Protein AF-A0A318U942-F1 (afdb_monomer_lite)

Radius of gyration: 18.8 Å; chains: 1; bounding box: 46×21×56 Å

Organism: NCBI:txid45363

Secondary structure (DSSP, 8-state):
-HHHHHHHHHHHHHHHHHHHHHHHHHHHHHHHHHHHHHHHHTTS-GGG-HHHHHHHHHHHHHHHHHHHHHHHHHHHHHHTT-HHHHHHHHHHHHTHHHHHHHHHHHHHHHHHHHTT-

pLDDT: mean 70.17, std 7.48, range [45.5, 81.94]

Sequence (117 aa):
MDNNIQIKNKKIHKISFLQFAAGCIFLITLTGFISVMLATFFKDKAITNPFYLSVIAFFGLSCLFLVINSIFGIKIALKNNNKKLLILFVLSAILILPFVSIYTTFASATLMLEYKQ

Structure (mmCIF, N/CA/C/O backbone):
data_AF-A0A318U942-F1
#
_entry.id   AF-A0A318U942-F1
#
loop_
_atom_site.group_PDB
_atom_site.id
_atom_site.type_symbol
_atom_site.label_atom_id
_atom_site.label_alt_id
_atom_site.label_comp_id
_atom_site.label_asym_id
_atom_site.label_entity_id
_atom_site.label_seq_id
_atom_site.pdbx_PDB_ins_code
_atom_site.Cartn_x
_atom_site.Cartn_y
_atom_site.Cartn_z
_atom_site.occupancy
_atom_site.B_iso_or_equiv
_atom_site.auth_seq_id
_atom_site.auth_comp_id
_atom_site.auth_asym_id
_atom_site.auth_atom_id
_atom_site.pdbx_PDB_model_num
ATOM 1 N N . MET A 1 1 ? -27.080 11.623 29.181 1.00 48.50 1 MET A N 1
ATOM 2 C CA . MET A 1 1 ? -25.687 11.144 29.001 1.00 48.50 1 MET A CA 1
ATOM 3 C C . MET A 1 1 ? -25.453 10.446 27.653 1.00 48.50 1 MET A C 1
ATOM 5 O O . MET A 1 1 ? -24.341 10.532 27.150 1.00 48.50 1 MET A O 1
ATOM 9 N N . ASP A 1 2 ? -26.478 9.866 27.013 1.00 54.78 2 ASP A N 1
ATOM 10 C CA . ASP A 1 2 ? -26.359 9.141 25.730 1.00 54.78 2 ASP A CA 1
ATOM 11 C C . ASP A 1 2 ? -26.039 9.976 24.477 1.00 54.78 2 ASP A C 1
ATOM 13 O O . ASP A 1 2 ? -25.253 9.546 23.631 1.00 54.78 2 ASP A O 1
ATOM 17 N N . ASN A 1 3 ? -26.586 11.191 24.346 1.00 55.50 3 ASN A N 1
ATOM 18 C CA . 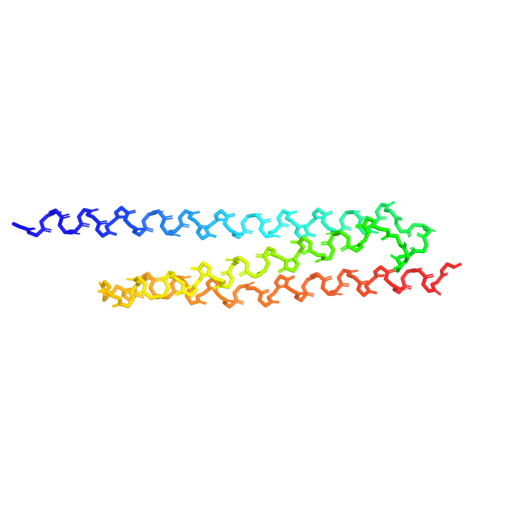ASN A 1 3 ? -26.414 11.981 23.115 1.00 55.50 3 ASN A CA 1
ATOM 19 C C . ASN A 1 3 ? -24.946 12.333 22.818 1.00 55.50 3 ASN A C 1
ATOM 21 O O . ASN A 1 3 ? -24.522 12.301 21.663 1.00 55.50 3 ASN A O 1
ATOM 25 N N . ASN A 1 4 ? -24.133 12.593 23.846 1.00 57.97 4 ASN A N 1
ATOM 26 C CA . ASN A 1 4 ? -22.714 12.913 23.659 1.00 57.97 4 ASN A CA 1
ATOM 27 C C . ASN A 1 4 ? -21.888 11.707 23.187 1.00 57.97 4 ASN A C 1
ATOM 29 O O . ASN A 1 4 ? -20.957 11.871 22.397 1.00 57.97 4 ASN A O 1
ATOM 33 N N . ILE A 1 5 ? -22.242 10.493 23.617 1.00 59.16 5 ILE A N 1
ATOM 34 C CA . ILE A 1 5 ? -21.560 9.256 23.214 1.00 59.16 5 ILE A CA 1
ATOM 35 C C . ILE A 1 5 ? -21.907 8.922 21.758 1.00 59.16 5 ILE A C 1
ATOM 37 O O . ILE A 1 5 ? -21.016 8.608 20.963 1.00 59.16 5 ILE A O 1
ATOM 41 N N . GLN A 1 6 ? -23.173 9.085 21.364 1.00 59.62 6 GLN A N 1
ATOM 42 C CA . GLN A 1 6 ? -23.598 8.869 19.980 1.00 59.62 6 GLN A CA 1
ATOM 43 C C . GLN A 1 6 ? -22.976 9.875 19.000 1.00 59.62 6 GLN A C 1
ATOM 45 O O . GLN A 1 6 ? -22.495 9.477 17.936 1.00 59.62 6 GLN A O 1
ATOM 50 N N . ILE A 1 7 ? -22.906 11.162 19.359 1.00 62.12 7 ILE A N 1
ATOM 51 C CA . ILE A 1 7 ? -22.271 12.195 18.520 1.00 62.12 7 ILE A CA 1
ATOM 52 C C . ILE A 1 7 ? -20.769 11.918 18.358 1.00 62.12 7 ILE A C 1
ATOM 54 O O . ILE A 1 7 ? -20.231 12.039 17.252 1.00 62.12 7 ILE A O 1
ATOM 58 N N . LYS A 1 8 ? -20.088 11.498 19.433 1.00 60.22 8 LYS A N 1
ATOM 59 C CA . LYS A 1 8 ? -18.659 11.151 19.406 1.00 60.22 8 LYS A CA 1
ATOM 60 C C . LYS A 1 8 ? -18.396 9.938 18.507 1.00 60.22 8 LYS A C 1
ATOM 62 O O . LYS A 1 8 ? -17.514 10.004 17.653 1.00 60.22 8 LYS A O 1
ATOM 67 N N . ASN A 1 9 ? -19.224 8.895 18.597 1.00 61.91 9 ASN A N 1
ATOM 68 C CA . ASN A 1 9 ? -19.150 7.729 17.709 1.00 61.91 9 ASN A CA 1
ATOM 69 C C . ASN A 1 9 ? -19.417 8.078 16.236 1.00 61.91 9 ASN A C 1
ATOM 71 O O . ASN A 1 9 ? -18.735 7.561 15.349 1.00 61.91 9 ASN A O 1
ATOM 75 N N . LYS A 1 10 ? -20.353 8.993 15.956 1.00 63.53 10 LYS A N 1
ATOM 76 C CA . LYS A 1 10 ? -20.662 9.440 14.588 1.00 63.53 10 LYS A CA 1
ATOM 77 C C . LYS A 1 10 ? -19.511 10.245 13.970 1.00 63.53 10 LYS A C 1
ATOM 79 O O . LYS A 1 10 ? -19.196 10.053 12.796 1.00 63.53 10 LYS A O 1
ATOM 84 N N . LYS A 1 11 ? -18.837 11.097 14.756 1.00 66.44 11 LYS A N 1
ATOM 85 C CA . LYS A 1 11 ? -17.629 11.826 14.323 1.00 66.44 11 LYS A CA 1
ATOM 86 C C . LYS A 1 11 ? -16.454 10.884 14.051 1.00 66.44 11 LYS A C 1
ATOM 88 O O . LYS A 1 11 ? -15.840 11.003 12.996 1.00 66.44 11 LYS A O 1
ATOM 93 N N . ILE A 1 12 ? -16.192 9.924 14.943 1.00 66.94 12 ILE A N 1
ATOM 94 C CA . ILE A 1 12 ? -15.127 8.920 14.764 1.00 66.94 12 ILE A CA 1
ATOM 95 C C . ILE A 1 12 ? -15.366 8.117 13.482 1.00 66.94 12 ILE A C 1
ATOM 97 O O . ILE A 1 12 ? -14.466 7.998 12.659 1.00 66.94 12 ILE A O 1
ATOM 101 N N . HIS A 1 13 ? -16.599 7.663 13.247 1.00 66.06 13 HIS A N 1
ATOM 102 C CA . HIS A 1 13 ? -16.940 6.935 12.026 1.00 66.06 13 HIS A CA 1
ATOM 103 C C . HIS A 1 13 ? -16.733 7.769 10.754 1.00 66.06 13 HIS A C 1
ATOM 105 O O . HIS A 1 13 ? -16.238 7.247 9.755 1.00 66.06 13 HIS A O 1
ATOM 111 N N . LYS A 1 14 ? -17.090 9.059 10.771 1.00 71.06 14 LYS A N 1
ATOM 112 C CA . LYS A 1 14 ? -16.901 9.944 9.613 1.00 71.06 14 LYS A CA 1
ATOM 113 C C . LYS A 1 14 ? -15.416 10.178 9.316 1.00 71.06 14 LYS A C 1
ATOM 115 O O . LYS A 1 14 ? -15.026 10.145 8.155 1.00 71.06 14 LYS A O 1
ATOM 120 N N . ILE A 1 15 ? -14.598 10.359 10.354 1.00 71.81 15 ILE A N 1
ATOM 121 C CA . ILE A 1 15 ? -13.144 10.540 10.226 1.00 71.81 15 ILE A CA 1
ATOM 122 C C . ILE A 1 15 ? -12.484 9.256 9.709 1.00 71.81 15 ILE A C 1
ATOM 124 O O . ILE A 1 15 ? -11.702 9.323 8.768 1.00 71.81 15 ILE A O 1
ATOM 128 N N . SER A 1 16 ? -12.842 8.088 10.250 1.00 66.19 16 SER A N 1
ATOM 129 C CA . SER A 1 16 ? -12.302 6.801 9.790 1.00 66.19 16 SER A CA 1
ATOM 130 C C . SER A 1 16 ? -12.706 6.474 8.351 1.00 66.19 16 SER A C 1
ATOM 132 O O . SER A 1 16 ? -11.881 5.994 7.582 1.00 66.19 16 SER A O 1
ATOM 134 N N . PHE A 1 17 ? -13.946 6.781 7.953 1.00 71.38 17 PHE A N 1
ATOM 135 C CA . PHE A 1 17 ? -14.382 6.621 6.563 1.00 71.38 17 PHE A CA 1
ATOM 136 C C . PHE A 1 17 ? -13.611 7.554 5.620 1.00 71.38 17 PHE A C 1
ATOM 138 O O . PHE A 1 17 ? -13.179 7.128 4.553 1.00 71.38 17 PHE A O 1
ATOM 145 N N . LEU A 1 18 ? -13.397 8.811 6.021 1.00 73.06 18 LEU A N 1
ATOM 146 C CA . LEU A 1 18 ? -12.627 9.767 5.227 1.00 73.06 18 LEU A CA 1
ATOM 147 C C . LEU A 1 18 ? -11.159 9.338 5.093 1.00 73.06 18 LEU A C 1
ATOM 149 O O . LEU A 1 18 ? -10.615 9.401 3.997 1.00 73.06 18 LEU A O 1
ATOM 153 N N . GLN A 1 19 ? -10.537 8.856 6.175 1.00 69.38 19 GLN A N 1
ATOM 154 C CA . GLN A 1 19 ? -9.180 8.298 6.143 1.00 69.38 19 GLN A CA 1
ATOM 155 C C . GLN A 1 19 ? -9.083 7.088 5.212 1.00 69.38 19 GLN A C 1
ATOM 157 O O . GLN A 1 19 ? -8.128 6.976 4.451 1.00 69.38 19 GLN A O 1
ATOM 162 N N . PHE A 1 20 ? -10.082 6.210 5.239 1.00 70.81 20 PHE A N 1
ATOM 163 C CA . PHE A 1 20 ? -10.144 5.050 4.361 1.00 70.81 20 PHE A CA 1
ATOM 164 C C . PHE A 1 20 ? -10.298 5.440 2.883 1.00 70.81 20 PHE A C 1
ATOM 166 O O . PHE A 1 20 ? -9.542 4.964 2.038 1.00 70.81 20 PHE A O 1
ATOM 173 N N . ALA A 1 21 ? -11.220 6.355 2.572 1.00 72.94 21 ALA A N 1
ATOM 174 C CA . ALA A 1 21 ? -11.423 6.852 1.213 1.00 72.94 21 ALA A CA 1
ATOM 175 C C . ALA A 1 21 ? -10.180 7.588 0.684 1.00 72.94 21 ALA A C 1
ATOM 177 O O . ALA A 1 21 ? -9.743 7.331 -0.436 1.00 72.94 21 ALA A O 1
ATOM 178 N N . ALA A 1 22 ? -9.567 8.445 1.506 1.00 71.38 22 ALA A N 1
ATOM 179 C CA . ALA A 1 22 ? -8.320 9.126 1.171 1.00 71.38 22 ALA A CA 1
ATOM 180 C C . ALA A 1 22 ? -7.167 8.132 0.956 1.00 71.38 22 ALA A C 1
ATOM 182 O O . ALA A 1 22 ? -6.410 8.284 0.002 1.00 71.38 22 ALA A O 1
ATOM 183 N N . GLY A 1 23 ? -7.071 7.085 1.782 1.00 71.38 23 GLY A N 1
ATOM 184 C CA . GLY A 1 23 ? -6.090 6.009 1.621 1.00 71.38 23 GLY A CA 1
ATOM 185 C C . GLY A 1 23 ? -6.263 5.239 0.310 1.00 71.38 23 GLY A C 1
ATOM 186 O O . GLY A 1 23 ? -5.280 4.980 -0.379 1.00 71.38 23 GLY A O 1
ATOM 187 N N . CYS A 1 24 ? -7.505 4.939 -0.083 1.00 71.50 24 CYS A N 1
ATOM 188 C CA . CYS A 1 24 ? -7.800 4.291 -1.364 1.00 71.50 24 CYS A CA 1
ATOM 189 C C . CYS A 1 24 ? -7.433 5.183 -2.557 1.00 71.50 24 CYS A C 1
ATOM 191 O O . CYS A 1 24 ? -6.783 4.721 -3.490 1.00 71.50 24 CYS A O 1
ATOM 193 N N . ILE A 1 25 ? -7.805 6.466 -2.525 1.00 75.50 25 ILE A N 1
ATOM 194 C CA . ILE A 1 25 ? -7.468 7.422 -3.592 1.00 75.50 25 ILE A CA 1
ATOM 195 C C . ILE A 1 25 ? -5.950 7.600 -3.692 1.00 75.50 25 ILE A C 1
ATOM 197 O O . ILE A 1 25 ? -5.403 7.595 -4.795 1.00 75.50 25 ILE A O 1
ATOM 201 N N . PHE A 1 26 ? -5.264 7.705 -2.552 1.00 76.19 26 PHE A N 1
ATOM 202 C CA . PHE A 1 26 ? -3.808 7.783 -2.499 1.00 76.19 26 PHE A CA 1
ATOM 203 C C . PHE A 1 26 ? -3.166 6.549 -3.134 1.00 76.19 26 PHE A C 1
ATOM 205 O O . PHE A 1 26 ? -2.296 6.701 -3.983 1.00 76.19 26 PHE A O 1
ATOM 212 N N . LEU A 1 27 ? -3.639 5.342 -2.809 1.00 71.38 27 LEU A N 1
ATOM 213 C CA . LEU A 1 27 ? -3.147 4.101 -3.411 1.00 71.38 27 LEU A CA 1
ATOM 214 C C . LEU A 1 27 ? -3.378 4.032 -4.921 1.00 71.38 27 LEU A C 1
ATOM 216 O O . LEU A 1 27 ? -2.456 3.670 -5.648 1.00 71.38 27 LEU A O 1
ATOM 220 N N . ILE A 1 28 ? -4.569 4.392 -5.406 1.00 75.38 28 ILE A N 1
ATOM 221 C CA . ILE A 1 28 ? -4.867 4.420 -6.849 1.00 75.38 28 ILE A CA 1
ATOM 222 C C . ILE A 1 28 ? -3.915 5.387 -7.555 1.00 75.38 28 ILE A C 1
ATOM 224 O O . ILE A 1 28 ? -3.289 5.030 -8.551 1.00 75.38 28 ILE A O 1
ATOM 228 N N . THR A 1 29 ? -3.768 6.592 -7.004 1.00 74.62 29 THR A N 1
ATOM 229 C CA . THR A 1 29 ? -2.912 7.642 -7.568 1.00 74.62 29 THR A CA 1
ATOM 230 C C . THR A 1 29 ? -1.448 7.223 -7.553 1.00 74.62 29 THR A C 1
ATOM 232 O O . THR A 1 29 ? -0.756 7.388 -8.552 1.00 74.62 29 THR A O 1
ATOM 235 N N . LEU A 1 30 ? -0.986 6.627 -6.453 1.00 73.88 30 LEU A N 1
ATOM 236 C CA . LEU A 1 30 ? 0.372 6.119 -6.307 1.00 73.88 30 LEU A CA 1
ATOM 237 C C . LEU A 1 30 ? 0.642 5.004 -7.322 1.00 73.88 30 LEU A C 1
ATOM 239 O O . LEU A 1 30 ? 1.629 5.066 -8.041 1.00 73.88 30 LEU A O 1
ATOM 243 N N . THR A 1 31 ? -0.258 4.027 -7.441 1.00 71.50 31 THR A N 1
ATOM 244 C CA . THR A 1 31 ? -0.114 2.911 -8.391 1.00 71.50 31 THR A CA 1
ATOM 245 C C . THR A 1 31 ? -0.111 3.413 -9.838 1.00 71.50 31 THR A C 1
ATOM 247 O O . THR A 1 31 ? 0.712 2.973 -10.640 1.00 71.50 31 THR A O 1
ATOM 250 N N . GLY A 1 32 ? -0.967 4.387 -10.169 1.00 71.06 32 GLY A N 1
ATOM 251 C CA . GLY A 1 32 ? -0.975 5.049 -11.475 1.00 71.06 32 GLY A CA 1
ATOM 252 C C . GLY A 1 32 ? 0.312 5.830 -11.750 1.00 71.06 32 GLY A C 1
ATOM 253 O O . GLY A 1 32 ? 0.904 5.676 -12.814 1.00 71.06 32 GLY A O 1
ATOM 254 N N . PHE A 1 33 ? 0.799 6.601 -10.777 1.00 73.69 33 PHE A N 1
ATOM 255 C CA . PHE A 1 33 ? 2.053 7.347 -10.885 1.00 73.69 33 PHE A CA 1
ATOM 256 C C . PHE A 1 33 ? 3.257 6.420 -11.079 1.00 73.69 33 PHE A C 1
ATOM 258 O O . PHE A 1 33 ? 4.086 6.663 -11.952 1.00 73.69 33 PHE A O 1
ATOM 265 N N . ILE A 1 34 ? 3.319 5.320 -10.324 1.00 72.38 34 ILE A N 1
ATOM 266 C CA . ILE A 1 34 ? 4.341 4.280 -10.473 1.00 72.38 34 ILE A CA 1
ATOM 267 C C . ILE A 1 34 ? 4.275 3.644 -11.867 1.00 72.38 34 ILE A C 1
ATOM 269 O O . ILE A 1 34 ? 5.311 3.456 -12.494 1.00 72.38 34 ILE A O 1
ATOM 273 N N . SER A 1 35 ? 3.072 3.352 -12.368 1.00 69.69 35 SER A N 1
ATOM 274 C CA . SER A 1 35 ? 2.872 2.759 -13.698 1.00 69.69 35 SER A CA 1
ATOM 275 C C . SER A 1 35 ? 3.316 3.700 -14.817 1.00 69.69 35 SER A C 1
ATOM 277 O O . SER A 1 35 ? 3.976 3.268 -15.757 1.00 69.69 35 SER A O 1
ATOM 279 N N . VAL A 1 36 ? 3.007 4.997 -14.701 1.00 68.75 36 VAL A N 1
ATOM 280 C CA . VAL A 1 36 ? 3.479 6.018 -15.645 1.00 68.75 36 VAL A CA 1
ATOM 281 C C . VAL A 1 36 ? 4.995 6.129 -15.584 1.00 68.75 36 VAL A C 1
ATOM 283 O O . VAL A 1 36 ? 5.621 6.040 -16.627 1.00 68.75 36 VAL A O 1
ATOM 286 N N . MET A 1 37 ? 5.589 6.241 -14.392 1.00 68.69 37 MET A N 1
ATOM 287 C CA . MET A 1 37 ? 7.046 6.302 -14.217 1.00 68.69 37 MET A CA 1
ATOM 288 C C . MET A 1 37 ? 7.755 5.073 -14.797 1.00 68.69 37 MET A C 1
ATOM 290 O O . MET A 1 37 ? 8.778 5.208 -15.465 1.00 68.69 37 MET A O 1
ATOM 294 N N . LEU A 1 38 ? 7.187 3.882 -14.593 1.00 66.69 38 LEU A N 1
ATOM 295 C CA . LEU A 1 38 ? 7.648 2.647 -15.222 1.00 66.69 38 LEU A CA 1
ATOM 296 C C . LEU A 1 38 ? 7.570 2.727 -16.750 1.00 66.69 38 LEU A C 1
ATOM 298 O O . LEU A 1 38 ? 8.509 2.325 -17.419 1.00 66.69 38 LEU A O 1
ATOM 302 N N . ALA A 1 39 ? 6.496 3.274 -17.313 1.00 67.38 39 ALA A N 1
ATOM 303 C CA . ALA A 1 39 ? 6.334 3.382 -18.760 1.00 67.38 39 ALA A CA 1
ATOM 304 C C . ALA A 1 39 ? 7.226 4.462 -19.409 1.00 67.38 39 ALA A C 1
ATOM 306 O O . ALA A 1 39 ? 7.702 4.257 -20.524 1.00 67.38 39 ALA A O 1
ATOM 307 N N . THR A 1 40 ? 7.464 5.607 -18.756 1.00 64.31 40 THR A N 1
ATOM 308 C CA . THR A 1 40 ? 8.257 6.713 -19.332 1.00 64.31 40 THR A CA 1
ATOM 309 C C . THR A 1 40 ? 9.762 6.544 -19.182 1.00 64.31 40 THR A C 1
ATOM 311 O O . THR A 1 40 ? 10.492 6.991 -20.063 1.00 64.31 40 THR A O 1
ATOM 314 N N . PHE A 1 41 ? 10.246 5.935 -18.097 1.00 62.31 41 PHE A N 1
ATOM 315 C CA . PHE A 1 41 ? 11.686 5.881 -17.808 1.00 62.31 41 PHE A CA 1
ATOM 316 C C . PHE A 1 41 ? 12.377 4.586 -18.266 1.00 62.31 41 PHE A C 1
ATOM 318 O O . PHE A 1 41 ? 13.600 4.502 -18.196 1.00 62.31 41 PHE A O 1
ATOM 325 N N . PHE A 1 42 ? 11.639 3.597 -18.781 1.00 60.50 42 PHE A N 1
ATOM 326 C CA . PHE A 1 42 ? 12.173 2.269 -19.119 1.00 60.50 42 PHE A CA 1
ATOM 327 C C . PHE A 1 42 ? 12.407 2.075 -20.620 1.00 60.50 42 PHE A C 1
ATOM 329 O O . PHE A 1 42 ? 11.957 1.103 -21.221 1.00 60.50 42 PHE A O 1
ATOM 336 N N . LYS A 1 43 ? 13.143 3.009 -21.229 1.00 55.44 43 LYS A N 1
ATOM 337 C CA . LYS A 1 43 ? 13.902 2.717 -22.457 1.00 55.44 43 LYS A CA 1
ATOM 338 C C . LYS A 1 43 ? 15.331 2.243 -22.168 1.00 55.44 43 LYS A C 1
ATOM 340 O O . LYS A 1 43 ? 15.955 1.686 -23.057 1.00 55.44 43 LYS A O 1
ATOM 345 N N . ASP A 1 44 ? 15.821 2.412 -20.935 1.00 55.00 44 ASP A N 1
ATOM 346 C CA . ASP A 1 44 ? 17.175 2.028 -20.532 1.00 55.00 44 ASP A CA 1
ATOM 347 C C . ASP A 1 44 ? 17.182 1.375 -19.137 1.00 55.00 44 ASP A C 1
ATOM 349 O O . ASP A 1 44 ? 16.822 2.001 -18.139 1.00 55.00 44 ASP A O 1
ATOM 353 N N . LYS A 1 45 ? 17.604 0.104 -19.091 1.00 59.16 45 LYS A N 1
ATOM 354 C CA . LYS A 1 45 ? 17.971 -0.726 -17.923 1.00 59.16 45 LYS A CA 1
ATOM 355 C C . LYS A 1 45 ? 17.198 -0.462 -16.622 1.00 59.16 45 LYS A C 1
ATOM 357 O O . LYS A 1 45 ? 17.672 0.216 -15.704 1.00 59.16 45 LYS A O 1
ATOM 362 N N . ALA A 1 46 ? 16.067 -1.144 -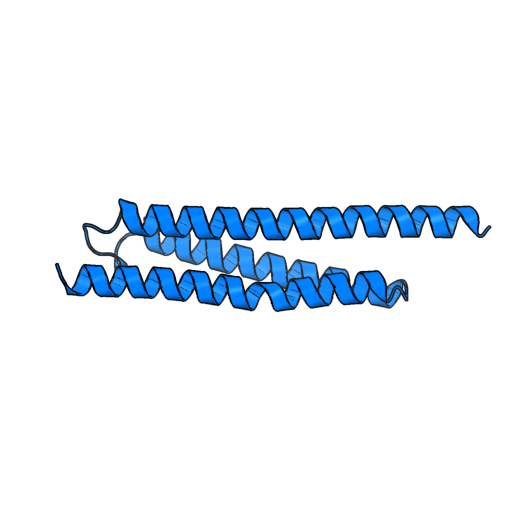16.504 1.00 59.34 46 ALA A N 1
ATOM 363 C CA . ALA A 1 46 ? 15.152 -1.189 -15.370 1.00 59.34 46 ALA A CA 1
ATOM 364 C C . ALA A 1 46 ? 15.795 -1.330 -13.987 1.00 59.34 46 ALA A C 1
ATOM 366 O O . ALA A 1 46 ? 15.506 -0.586 -13.052 1.00 59.34 46 ALA A O 1
ATOM 367 N N . ILE A 1 47 ? 16.640 -2.351 -13.850 1.00 60.03 47 ILE A N 1
ATOM 368 C CA . ILE A 1 47 ? 17.015 -2.926 -12.552 1.00 60.03 47 ILE A CA 1
ATOM 369 C C . ILE A 1 47 ? 18.143 -2.125 -11.887 1.00 60.03 47 ILE A C 1
ATOM 371 O O . ILE A 1 47 ? 18.271 -2.121 -10.665 1.00 60.03 47 ILE A O 1
ATOM 375 N N . THR A 1 48 ? 18.936 -1.399 -12.675 1.00 64.44 48 THR A N 1
ATOM 376 C CA . THR A 1 48 ? 20.047 -0.569 -12.186 1.00 64.44 48 THR A CA 1
ATOM 377 C C . THR A 1 48 ? 19.671 0.896 -11.996 1.00 64.44 48 THR A C 1
ATOM 379 O O . THR A 1 48 ? 20.494 1.676 -11.519 1.00 64.44 48 THR A O 1
ATOM 382 N N . ASN A 1 49 ? 18.452 1.298 -12.371 1.00 68.12 49 ASN A N 1
ATOM 383 C CA . ASN A 1 49 ? 18.047 2.691 -12.284 1.00 68.12 49 ASN A CA 1
ATOM 384 C C . ASN A 1 49 ? 17.673 3.052 -10.828 1.00 68.12 49 ASN A C 1
ATOM 386 O O . ASN A 1 49 ? 16.708 2.500 -10.287 1.00 68.12 49 ASN A O 1
ATOM 390 N N . PRO A 1 50 ? 18.382 3.995 -10.177 1.00 71.44 50 PRO A N 1
ATOM 391 C CA . PRO A 1 50 ? 18.083 4.392 -8.800 1.00 71.44 50 PRO A CA 1
ATOM 392 C C . PRO A 1 50 ? 16.658 4.944 -8.642 1.00 71.44 50 PRO A C 1
ATOM 394 O O . PRO A 1 50 ? 16.064 4.811 -7.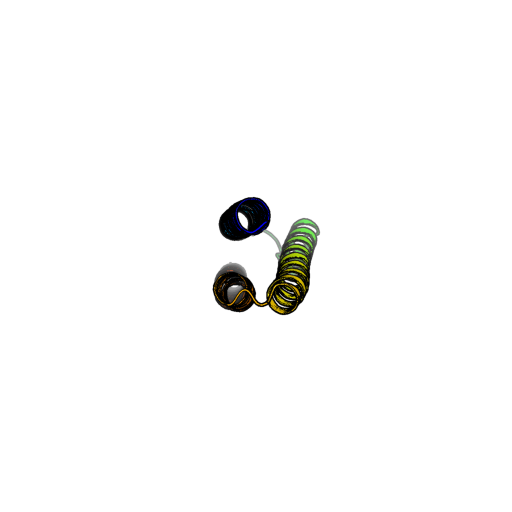568 1.00 71.44 50 PRO A O 1
ATOM 397 N N . PHE A 1 51 ? 16.064 5.499 -9.706 1.00 70.00 51 PHE A N 1
ATOM 398 C CA . PHE A 1 51 ? 14.668 5.934 -9.692 1.00 70.00 51 PHE A CA 1
ATOM 399 C C . PHE A 1 51 ? 13.701 4.757 -9.537 1.00 70.00 51 PHE A C 1
ATOM 401 O O . PHE A 1 51 ? 12.763 4.854 -8.753 1.00 70.00 51 PHE A O 1
ATOM 408 N N . TYR A 1 52 ? 13.949 3.620 -10.190 1.00 70.75 52 TYR A N 1
ATOM 409 C CA . TYR A 1 52 ? 13.097 2.437 -10.048 1.00 70.75 52 TYR A CA 1
ATOM 410 C C . TYR A 1 52 ? 13.120 1.872 -8.627 1.00 70.75 52 TYR A C 1
ATOM 412 O O . TYR A 1 52 ? 12.070 1.642 -8.028 1.00 70.75 52 TYR A O 1
ATOM 420 N N . LEU A 1 53 ? 14.317 1.728 -8.052 1.00 72.75 53 LEU A N 1
ATOM 421 C CA . LEU A 1 53 ? 14.507 1.303 -6.662 1.00 72.75 53 LEU A CA 1
ATOM 422 C C . LEU A 1 53 ? 13.788 2.229 -5.676 1.00 72.75 53 LEU A C 1
ATOM 424 O O . LEU A 1 53 ? 13.120 1.757 -4.755 1.00 72.75 53 LEU A O 1
ATOM 428 N N . SER A 1 54 ? 13.867 3.542 -5.905 1.00 74.19 54 SER A N 1
ATOM 429 C CA . SER A 1 54 ? 13.174 4.544 -5.088 1.00 74.19 54 SER A CA 1
ATOM 430 C C . SER A 1 54 ? 11.655 4.375 -5.153 1.00 74.19 54 SER A C 1
ATOM 432 O O . SER A 1 54 ? 10.976 4.439 -4.131 1.00 74.19 54 SER A O 1
ATOM 434 N N . VAL A 1 55 ? 11.120 4.103 -6.344 1.00 73.75 55 VAL A N 1
ATOM 435 C CA . VAL A 1 55 ? 9.687 3.904 -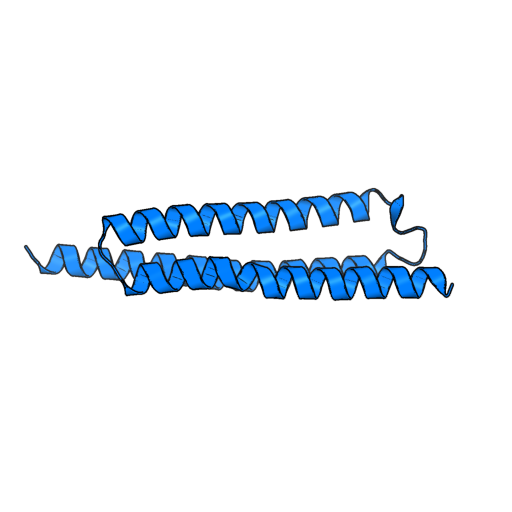6.591 1.00 73.75 55 VAL A CA 1
ATOM 436 C C . VAL A 1 55 ? 9.175 2.616 -5.927 1.00 73.75 55 VAL A C 1
ATOM 438 O O . VAL A 1 55 ? 8.137 2.651 -5.261 1.00 73.75 55 VAL A O 1
ATOM 441 N N . ILE A 1 56 ? 9.920 1.506 -6.022 1.00 74.38 56 ILE A N 1
ATOM 442 C CA . ILE A 1 56 ? 9.616 0.253 -5.302 1.00 74.38 56 ILE A CA 1
ATOM 443 C C . ILE A 1 56 ? 9.589 0.500 -3.794 1.00 74.38 56 ILE A C 1
ATOM 445 O O . ILE A 1 56 ? 8.638 0.108 -3.114 1.00 74.38 56 ILE A O 1
ATOM 449 N N . ALA A 1 57 ? 10.626 1.156 -3.264 1.00 79.31 57 ALA A N 1
ATOM 450 C CA . ALA A 1 57 ? 10.734 1.436 -1.840 1.00 79.31 57 ALA A CA 1
ATOM 451 C C . ALA A 1 57 ? 9.550 2.284 -1.352 1.00 79.31 57 ALA A C 1
ATOM 453 O O . ALA A 1 57 ? 8.944 1.960 -0.332 1.00 79.31 57 ALA A O 1
ATOM 454 N N . PHE A 1 58 ? 9.157 3.315 -2.109 1.00 78.31 58 PHE A N 1
ATOM 455 C CA . PHE A 1 58 ? 8.025 4.182 -1.773 1.00 78.31 58 PHE A CA 1
ATOM 456 C C . PHE A 1 58 ? 6.680 3.438 -1.799 1.00 78.31 58 PHE A C 1
ATOM 458 O O . PHE A 1 58 ? 5.833 3.647 -0.924 1.00 78.31 58 PHE A O 1
ATOM 465 N N . PHE A 1 59 ? 6.486 2.532 -2.763 1.00 76.19 59 PHE A N 1
ATOM 466 C CA . PHE A 1 59 ? 5.307 1.666 -2.825 1.00 76.19 59 PHE A CA 1
ATOM 467 C C . PHE A 1 59 ? 5.238 0.703 -1.634 1.00 76.19 59 PHE A C 1
ATOM 469 O O . PHE A 1 59 ? 4.201 0.607 -0.971 1.00 76.19 59 PHE A O 1
ATOM 476 N N . GLY A 1 60 ? 6.354 0.040 -1.316 1.00 77.62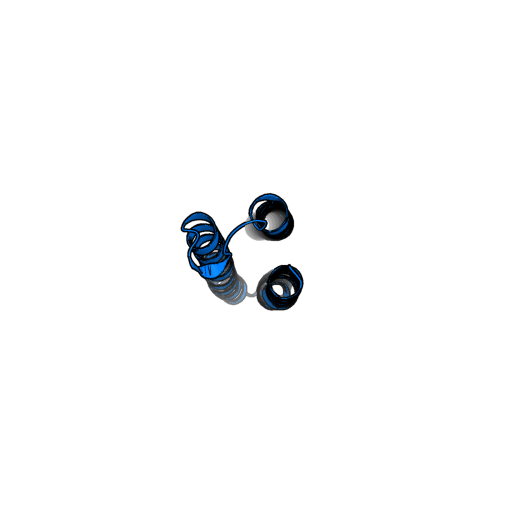 60 GLY A N 1
ATOM 477 C CA . GLY A 1 60 ? 6.458 -0.857 -0.165 1.00 77.62 60 GLY A CA 1
ATOM 478 C C . GLY A 1 60 ? 6.181 -0.136 1.156 1.00 77.62 60 GLY A C 1
ATOM 479 O O . GLY A 1 60 ? 5.395 -0.619 1.974 1.00 77.62 60 GLY A O 1
ATOM 480 N N . LEU A 1 61 ? 6.745 1.063 1.332 1.00 81.94 61 LEU A N 1
ATOM 481 C CA . LEU A 1 61 ? 6.518 1.903 2.510 1.00 81.94 61 LEU A CA 1
ATOM 482 C C . LEU A 1 61 ? 5.043 2.321 2.638 1.00 81.94 61 LEU A C 1
ATOM 484 O O . LEU A 1 61 ? 4.472 2.291 3.728 1.00 81.94 61 LEU A O 1
ATOM 488 N N . SER A 1 62 ? 4.402 2.653 1.515 1.00 75.38 62 SER A N 1
ATOM 489 C CA . SER A 1 62 ? 2.981 3.019 1.469 1.00 75.38 62 SER A CA 1
ATOM 490 C C . SER A 1 62 ? 2.074 1.848 1.854 1.00 75.38 62 SER A C 1
ATOM 492 O O . SER A 1 62 ? 1.147 2.021 2.648 1.00 75.38 62 SER A O 1
ATOM 494 N N . CYS A 1 63 ? 2.374 0.639 1.366 1.00 75.44 63 CYS A N 1
ATOM 495 C CA . CYS A 1 63 ? 1.667 -0.577 1.772 1.00 75.44 63 CYS A CA 1
ATOM 496 C C . CYS A 1 63 ? 1.827 -0.843 3.277 1.00 75.44 63 CYS A C 1
ATOM 498 O O . CYS A 1 63 ? 0.839 -1.110 3.961 1.00 75.44 63 CYS A O 1
ATOM 500 N N . LEU A 1 64 ? 3.043 -0.701 3.818 1.00 80.44 64 LEU A N 1
ATOM 501 C CA . LEU A 1 64 ? 3.321 -0.850 5.251 1.00 80.44 64 LEU A CA 1
ATOM 502 C C . LEU A 1 64 ? 2.502 0.120 6.107 1.00 80.44 64 LEU A C 1
ATOM 504 O O . LEU A 1 64 ? 1.869 -0.303 7.077 1.00 80.44 64 LEU A O 1
ATOM 508 N N . PHE A 1 65 ? 2.454 1.403 5.739 1.00 78.81 65 PHE A N 1
ATOM 509 C CA . PHE A 1 65 ? 1.651 2.383 6.470 1.00 78.81 65 PHE A CA 1
ATOM 510 C C . PHE A 1 65 ? 0.161 2.044 6.470 1.00 78.81 65 PHE A C 1
ATOM 512 O O . PHE A 1 65 ? -0.500 2.230 7.490 1.00 78.81 65 PHE A O 1
ATOM 519 N N . LEU A 1 66 ? -0.368 1.495 5.377 1.00 76.69 66 LEU A N 1
ATOM 520 C CA . LEU A 1 66 ? -1.758 1.041 5.297 1.00 76.69 66 LEU A CA 1
ATOM 521 C C . LEU A 1 66 ? -2.057 -0.168 6.180 1.00 76.69 66 LEU A C 1
ATOM 523 O O . LEU A 1 66 ? -3.103 -0.192 6.837 1.00 76.69 66 LEU A O 1
ATOM 527 N N . VAL A 1 67 ? -1.144 -1.141 6.240 1.00 79.62 67 VAL A N 1
ATOM 528 C CA . VAL A 1 67 ? -1.260 -2.279 7.162 1.00 79.62 67 VAL A CA 1
ATOM 529 C C . VAL A 1 67 ? -1.276 -1.774 8.603 1.00 79.62 67 VAL A C 1
ATOM 531 O O . VAL A 1 67 ? -2.178 -2.119 9.367 1.00 79.62 67 VAL A O 1
ATOM 534 N N . ILE A 1 68 ? -0.332 -0.901 8.966 1.00 81.56 68 ILE A N 1
ATOM 535 C CA . ILE A 1 68 ? -0.241 -0.322 10.311 1.00 81.56 68 ILE A CA 1
ATOM 536 C C . ILE A 1 68 ? -1.527 0.442 10.653 1.00 81.56 68 ILE A C 1
ATOM 538 O O . ILE A 1 68 ? -2.127 0.185 11.699 1.00 81.56 68 ILE A O 1
ATOM 542 N N . ASN A 1 69 ? -2.003 1.321 9.763 1.00 77.81 69 ASN A N 1
ATOM 543 C CA . ASN A 1 69 ? -3.245 2.071 9.971 1.00 77.81 69 ASN A CA 1
ATOM 544 C C . ASN A 1 69 ? -4.452 1.146 10.157 1.00 77.81 69 ASN A C 1
ATOM 546 O O . ASN A 1 69 ? -5.278 1.377 11.040 1.00 77.81 69 ASN A O 1
ATOM 550 N N . SER A 1 70 ? -4.539 0.074 9.368 1.00 75.44 70 SER A N 1
ATOM 551 C CA . SER A 1 70 ? -5.624 -0.902 9.481 1.00 75.44 70 SER A CA 1
ATOM 552 C C . SER A 1 70 ? -5.575 -1.641 10.821 1.00 75.44 70 SER A C 1
ATOM 554 O O . SER A 1 70 ? -6.602 -1.761 11.485 1.00 75.44 70 SER A O 1
ATOM 556 N N . ILE A 1 71 ? -4.392 -2.057 11.291 1.00 80.56 71 ILE A N 1
ATOM 557 C CA . ILE A 1 71 ? -4.224 -2.719 12.598 1.00 80.56 71 ILE A CA 1
ATOM 558 C C . ILE A 1 71 ? -4.633 -1.787 13.747 1.00 80.56 71 ILE A C 1
ATOM 560 O O . ILE A 1 71 ? -5.380 -2.196 14.642 1.00 80.56 71 ILE A O 1
ATOM 564 N N . PHE A 1 72 ? -4.175 -0.531 13.736 1.00 79.62 72 PHE A N 1
ATOM 565 C CA . PHE A 1 72 ? -4.561 0.453 14.753 1.00 79.62 72 PHE A CA 1
ATOM 566 C C . PHE A 1 72 ? -6.065 0.747 14.716 1.00 79.62 72 PHE A C 1
ATOM 568 O O . PHE A 1 72 ? -6.713 0.777 15.765 1.00 79.62 72 PHE A O 1
ATOM 575 N N . GLY A 1 73 ? -6.638 0.886 13.521 1.00 73.75 73 GLY A N 1
ATOM 576 C CA . GLY A 1 73 ? -8.069 1.075 13.321 1.00 73.75 73 GLY A CA 1
ATOM 577 C C . GLY A 1 73 ? -8.913 -0.084 13.855 1.00 73.75 73 GLY A C 1
ATOM 578 O O . GLY A 1 73 ? -9.889 0.151 14.569 1.00 73.75 73 GLY A O 1
ATOM 579 N N . ILE A 1 74 ? -8.499 -1.333 13.609 1.00 78.94 74 ILE A N 1
ATOM 580 C CA . ILE A 1 74 ? -9.153 -2.537 14.151 1.00 78.94 74 ILE A CA 1
ATOM 581 C C . ILE A 1 74 ? -9.081 -2.550 15.682 1.00 78.94 74 ILE A C 1
ATOM 583 O O . ILE A 1 74 ? -10.101 -2.775 16.335 1.00 78.94 74 ILE A O 1
ATOM 587 N N . LYS A 1 75 ? -7.917 -2.252 16.279 1.00 78.31 75 LYS A N 1
ATOM 588 C CA . LYS A 1 75 ? -7.770 -2.175 17.747 1.00 78.31 75 LYS A CA 1
ATOM 589 C C . LYS A 1 75 ? -8.706 -1.130 18.361 1.00 78.31 75 LYS A C 1
ATOM 591 O O . LYS A 1 75 ? -9.343 -1.396 19.380 1.00 78.31 75 LYS A O 1
ATOM 596 N N . ILE A 1 76 ? -8.831 0.041 17.737 1.00 78.62 76 ILE A N 1
ATOM 597 C CA . ILE A 1 76 ? -9.744 1.106 18.181 1.00 78.62 76 ILE A CA 1
ATOM 598 C C . ILE A 1 76 ? -11.211 0.691 17.998 1.00 78.62 76 ILE A C 1
ATOM 600 O O . ILE A 1 76 ? -12.038 0.955 18.873 1.00 78.62 76 ILE A O 1
ATOM 604 N N . ALA A 1 77 ? -11.548 0.024 16.893 1.00 76.50 77 ALA A N 1
ATOM 605 C CA . ALA A 1 77 ? -12.896 -0.469 16.626 1.00 76.50 77 ALA A CA 1
ATOM 606 C C . ALA A 1 77 ? -13.342 -1.517 17.656 1.00 76.50 77 ALA A C 1
ATOM 608 O O . ALA A 1 77 ? -14.461 -1.427 18.168 1.00 76.50 77 ALA A O 1
ATOM 609 N N . LEU A 1 78 ? -12.451 -2.456 17.995 1.00 78.06 78 LEU A N 1
ATOM 610 C CA . LEU A 1 78 ? -12.663 -3.465 19.035 1.00 78.06 78 LEU A CA 1
ATOM 611 C C . LEU A 1 78 ? -12.858 -2.816 20.406 1.00 78.06 78 LEU A C 1
ATOM 613 O O . LEU A 1 78 ? -13.824 -3.131 21.096 1.00 78.06 78 LEU A O 1
ATOM 617 N N . LYS A 1 79 ? -12.008 -1.846 20.773 1.00 78.50 79 LYS A N 1
ATOM 618 C CA . LYS A 1 79 ? -12.117 -1.125 22.053 1.00 78.50 79 LYS A CA 1
ATOM 619 C C . LYS A 1 79 ? -13.449 -0.380 22.207 1.00 78.50 79 LYS A C 1
ATOM 621 O O . LYS A 1 79 ? -13.962 -0.274 23.314 1.00 78.50 79 LYS A O 1
ATOM 626 N N . ASN A 1 80 ? -14.013 0.117 21.107 1.00 77.12 80 ASN A N 1
ATOM 627 C CA . ASN A 1 80 ? -15.287 0.841 21.094 1.00 77.12 80 ASN A CA 1
ATOM 628 C C . ASN A 1 80 ? -16.506 -0.051 20.781 1.00 77.12 80 ASN A C 1
ATOM 630 O O . ASN A 1 80 ? -17.603 0.475 20.596 1.00 77.12 80 ASN A O 1
ATOM 634 N N . ASN A 1 81 ? -16.323 -1.374 20.679 1.00 75.81 81 ASN A N 1
ATOM 635 C CA . ASN A 1 81 ? -17.356 -2.362 20.347 1.00 75.81 81 ASN A CA 1
ATOM 636 C C . ASN A 1 81 ? -18.181 -2.008 19.084 1.00 75.81 81 ASN A C 1
ATOM 638 O O . ASN A 1 81 ? -19.372 -2.305 18.970 1.00 75.81 81 ASN A O 1
ATOM 642 N N . ASN A 1 82 ? -17.550 -1.326 18.120 1.00 77.81 82 ASN A N 1
ATOM 643 C CA . ASN A 1 82 ? -18.222 -0.781 16.944 1.00 77.81 82 ASN A CA 1
ATOM 644 C C . ASN A 1 82 ? -18.003 -1.685 15.724 1.00 77.81 82 ASN A C 1
ATOM 646 O O . ASN A 1 82 ? -17.026 -1.541 14.984 1.00 77.81 82 ASN A O 1
ATOM 650 N N . LYS A 1 83 ? -18.955 -2.599 15.493 1.00 75.69 83 LYS A N 1
ATOM 651 C CA . LYS A 1 83 ? -18.913 -3.586 14.397 1.00 75.69 83 LYS A CA 1
ATOM 652 C C . LYS A 1 83 ? -18.749 -2.955 13.007 1.00 75.69 83 LYS A C 1
ATOM 654 O O . LYS A 1 83 ? -18.037 -3.507 12.177 1.00 75.69 83 LYS A O 1
ATOM 659 N N . LYS A 1 84 ? -19.361 -1.791 12.752 1.00 72.75 84 LYS A N 1
ATOM 660 C CA . LYS A 1 84 ? -19.259 -1.105 11.449 1.00 72.75 84 LYS A CA 1
ATOM 661 C C . LYS A 1 84 ? -17.849 -0.579 11.192 1.00 72.75 84 LYS A C 1
ATOM 663 O O . LYS A 1 84 ? -17.327 -0.735 10.094 1.00 72.75 84 LYS A O 1
ATOM 668 N N . LEU A 1 85 ? -17.224 -0.003 12.220 1.00 72.00 85 LEU A N 1
ATOM 669 C CA . LEU A 1 85 ? -15.848 0.488 12.145 1.00 72.00 85 LEU A CA 1
ATOM 670 C C . LEU A 1 85 ? -14.864 -0.670 11.918 1.00 72.00 85 LEU A C 1
ATOM 672 O O . LEU A 1 85 ? -13.925 -0.547 11.142 1.00 72.00 85 LEU A O 1
ATOM 676 N N . LEU A 1 86 ? -15.120 -1.808 12.569 1.00 75.25 86 LEU A N 1
ATOM 677 C CA . LEU A 1 86 ? -14.301 -3.009 12.449 1.00 75.25 86 LEU A CA 1
ATOM 678 C C . LEU A 1 86 ? -14.312 -3.563 11.023 1.00 75.25 86 LEU A C 1
ATOM 680 O O . LEU A 1 86 ? -13.246 -3.779 10.455 1.00 75.25 86 LEU A O 1
ATOM 684 N N . ILE A 1 87 ? -15.497 -3.721 10.423 1.00 77.56 87 ILE A N 1
ATOM 685 C CA . ILE A 1 87 ? -15.639 -4.172 9.029 1.00 77.56 87 ILE A CA 1
ATOM 686 C C . ILE A 1 87 ? -14.872 -3.244 8.083 1.00 77.56 87 ILE A C 1
ATOM 688 O O . ILE A 1 87 ? -14.179 -3.718 7.191 1.00 77.56 87 ILE A O 1
ATOM 692 N N . LEU A 1 88 ? -14.951 -1.931 8.304 1.00 76.00 88 LEU A N 1
ATOM 693 C CA . LEU A 1 88 ? -14.316 -0.932 7.448 1.00 76.00 88 LEU A CA 1
ATOM 694 C C . LEU A 1 88 ? -12.782 -1.029 7.471 1.00 76.00 88 LEU A C 1
ATOM 696 O O . LEU A 1 88 ? -12.150 -1.009 6.416 1.00 76.00 88 LEU A O 1
ATOM 700 N N . PHE A 1 89 ? -12.176 -1.213 8.646 1.00 76.88 89 PHE A N 1
ATOM 701 C CA . PHE A 1 89 ? -10.724 -1.397 8.742 1.00 76.88 89 PHE A CA 1
ATOM 702 C C . PHE A 1 89 ? -10.250 -2.780 8.280 1.00 76.88 89 PHE A C 1
ATOM 704 O O . PHE A 1 89 ? -9.165 -2.888 7.714 1.00 76.88 89 PHE A O 1
ATOM 711 N N . VAL A 1 90 ? -11.059 -3.828 8.456 1.00 77.56 90 VAL A N 1
ATOM 712 C CA . VAL A 1 90 ? -10.767 -5.154 7.885 1.00 77.56 90 VAL A CA 1
ATOM 713 C C . VAL A 1 90 ? -10.796 -5.096 6.357 1.00 77.56 90 VAL A C 1
ATOM 715 O O . VAL A 1 90 ? -9.879 -5.590 5.706 1.00 77.56 90 VAL A O 1
ATOM 718 N N . LEU A 1 91 ? -11.795 -4.428 5.775 1.00 73.56 91 LEU A N 1
ATOM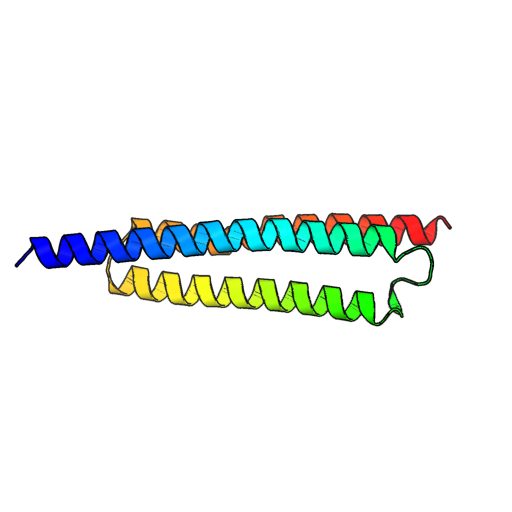 719 C CA . LEU A 1 91 ? -11.891 -4.239 4.329 1.00 73.56 91 LEU A CA 1
ATOM 720 C C . LEU A 1 91 ? -10.703 -3.428 3.789 1.00 73.56 91 LEU A C 1
ATOM 722 O O . LEU A 1 91 ? -10.167 -3.750 2.732 1.00 73.56 91 LEU A O 1
ATOM 726 N N . SER A 1 92 ? -10.239 -2.434 4.552 1.00 70.31 92 SER A N 1
ATOM 727 C CA . SER A 1 92 ? -9.020 -1.683 4.240 1.00 70.31 92 SER A CA 1
ATOM 728 C C . SER A 1 92 ? -7.758 -2.528 4.219 1.00 70.31 92 SER A C 1
ATOM 730 O O . SER A 1 92 ? -6.903 -2.294 3.369 1.00 70.31 92 SER A O 1
ATOM 732 N N . ALA A 1 93 ? -7.639 -3.511 5.108 1.00 71.88 93 ALA A N 1
ATOM 733 C CA . ALA A 1 93 ? -6.512 -4.436 5.086 1.00 71.88 93 ALA A CA 1
ATOM 734 C C . ALA A 1 93 ? -6.559 -5.347 3.846 1.00 71.88 93 ALA A C 1
ATOM 736 O O . ALA A 1 93 ? -5.534 -5.578 3.210 1.00 71.88 93 ALA A O 1
ATOM 737 N N . ILE A 1 94 ? -7.751 -5.824 3.468 1.00 75.44 94 ILE A N 1
ATOM 738 C CA . ILE A 1 94 ? -7.949 -6.705 2.303 1.00 75.44 94 ILE A CA 1
ATOM 739 C C . ILE A 1 94 ? -7.664 -5.969 0.989 1.00 75.44 94 ILE A C 1
ATOM 741 O O . ILE A 1 94 ? -7.074 -6.545 0.077 1.00 75.44 94 ILE A O 1
ATOM 745 N N . LEU A 1 95 ? -8.038 -4.690 0.897 1.00 69.88 95 LEU A N 1
ATOM 746 C CA . LEU A 1 95 ? -7.845 -3.869 -0.301 1.00 69.88 95 LEU A CA 1
ATOM 747 C C . LEU A 1 95 ? -6.382 -3.703 -0.712 1.00 69.88 95 LEU A C 1
ATOM 749 O O . LEU A 1 95 ? -6.129 -3.387 -1.865 1.00 69.88 95 LEU A O 1
ATOM 753 N N . ILE A 1 96 ? -5.417 -3.978 0.163 1.00 70.62 96 ILE A N 1
ATOM 754 C CA . ILE A 1 96 ? -3.991 -3.951 -0.182 1.00 70.62 96 ILE A CA 1
ATOM 755 C C . ILE A 1 96 ? -3.657 -5.007 -1.252 1.00 70.62 96 ILE A C 1
ATOM 757 O O . ILE A 1 96 ? -2.863 -4.737 -2.150 1.00 70.62 96 ILE A O 1
ATOM 761 N N . LEU A 1 97 ? -4.300 -6.180 -1.209 1.00 68.06 97 LEU A N 1
ATOM 762 C CA . LEU A 1 97 ? -4.043 -7.291 -2.133 1.00 68.06 97 LEU A CA 1
ATOM 763 C C . LEU A 1 97 ? -4.250 -6.927 -3.617 1.00 68.06 97 LEU A C 1
ATOM 765 O O . LEU A 1 97 ? -3.321 -7.141 -4.399 1.00 68.06 97 LEU A O 1
ATOM 769 N N . PRO A 1 98 ? -5.399 -6.360 -4.044 1.00 69.38 98 PRO A N 1
ATOM 770 C CA . PRO A 1 98 ? -5.581 -5.970 -5.440 1.00 69.38 98 PRO A CA 1
ATOM 771 C C . PRO A 1 98 ? -4.596 -4.881 -5.885 1.00 69.38 98 PRO A C 1
ATOM 773 O O . PRO A 1 98 ? -4.134 -4.937 -7.020 1.00 69.38 98 PRO A O 1
ATOM 776 N N . PHE A 1 99 ? -4.198 -3.939 -5.020 1.00 69.38 99 PHE A N 1
ATOM 777 C CA . PHE A 1 99 ? -3.199 -2.923 -5.390 1.00 69.38 99 PHE A CA 1
ATOM 778 C C . PHE A 1 99 ? -1.808 -3.515 -5.607 1.00 69.38 99 PHE A C 1
ATOM 780 O O . PHE A 1 99 ? -1.147 -3.175 -6.587 1.00 69.38 99 PHE A O 1
ATOM 787 N N . VAL A 1 100 ? -1.382 -4.440 -4.743 1.00 72.06 100 VAL A N 1
ATOM 788 C CA . VAL A 1 100 ? -0.133 -5.188 -4.943 1.00 72.06 100 VAL A CA 1
ATOM 789 C C . VAL A 1 100 ? -0.196 -5.988 -6.245 1.00 72.06 100 VAL A C 1
ATOM 791 O O . VAL A 1 100 ? 0.753 -5.943 -7.018 1.00 72.06 100 VAL A O 1
ATOM 794 N N . SER A 1 101 ? -1.321 -6.648 -6.536 1.00 72.50 101 SER A N 1
ATOM 795 C CA . SER A 1 101 ? -1.501 -7.414 -7.777 1.00 72.50 101 SER A CA 1
ATOM 796 C C . SER A 1 101 ? -1.476 -6.545 -9.039 1.00 72.50 101 SER A C 1
ATOM 798 O O . SER A 1 101 ? -0.956 -6.967 -10.071 1.00 72.50 101 SER A O 1
ATOM 800 N N . ILE A 1 102 ? -2.045 -5.338 -8.989 1.00 73.88 102 ILE A N 1
ATOM 801 C CA . ILE A 1 102 ? -1.990 -4.385 -10.105 1.00 73.88 102 ILE A CA 1
ATOM 802 C C . ILE A 1 102 ? -0.544 -3.934 -10.315 1.00 73.88 102 ILE A C 1
ATOM 804 O O . ILE A 1 102 ? -0.041 -3.983 -11.435 1.00 73.88 102 ILE A O 1
ATOM 808 N N . TYR A 1 103 ? 0.145 -3.561 -9.235 1.00 73.31 103 TYR A N 1
ATOM 809 C CA . TYR A 1 103 ? 1.546 -3.166 -9.288 1.00 73.31 103 TYR A CA 1
ATOM 810 C C . TYR A 1 103 ? 2.443 -4.269 -9.871 1.00 73.31 103 TYR A C 1
ATOM 812 O O . TYR A 1 103 ? 3.233 -3.989 -10.772 1.00 73.31 103 TYR A O 1
ATOM 820 N N . THR A 1 104 ? 2.300 -5.520 -9.421 1.00 72.19 104 THR A N 1
ATOM 821 C CA . THR A 1 104 ? 3.083 -6.642 -9.963 1.00 72.19 104 THR A CA 1
ATOM 822 C C . THR A 1 104 ? 2.774 -6.884 -11.433 1.00 72.19 104 THR A C 1
ATOM 824 O O . THR A 1 104 ? 3.699 -7.107 -12.202 1.00 72.19 104 THR A O 1
ATOM 827 N N . THR A 1 105 ? 1.510 -6.767 -11.852 1.00 74.25 105 THR A N 1
ATOM 828 C CA . THR A 1 105 ? 1.121 -6.892 -13.267 1.00 74.25 105 THR A CA 1
ATOM 829 C C . THR A 1 105 ? 1.818 -5.842 -14.128 1.00 74.25 105 THR A C 1
ATOM 831 O O . THR A 1 105 ? 2.393 -6.183 -15.161 1.00 74.25 105 THR A O 1
ATOM 834 N N . PHE A 1 106 ? 1.820 -4.577 -13.694 1.00 72.06 106 PHE A N 1
ATOM 835 C CA . PHE A 1 106 ? 2.520 -3.512 -14.410 1.00 72.06 106 PHE A CA 1
ATOM 836 C C . PHE A 1 106 ? 4.028 -3.736 -14.422 1.00 72.06 106 PHE A C 1
ATOM 838 O O . PHE A 1 106 ? 4.609 -3.703 -15.497 1.00 72.06 106 PHE A O 1
ATOM 845 N N . ALA A 1 107 ? 4.647 -4.039 -13.277 1.00 71.00 107 ALA A N 1
ATOM 846 C CA . ALA A 1 107 ? 6.080 -4.320 -13.195 1.00 71.00 107 ALA A CA 1
ATOM 847 C C . ALA A 1 107 ? 6.504 -5.501 -14.090 1.00 71.00 107 ALA A C 1
ATOM 849 O O . ALA A 1 107 ? 7.520 -5.424 -14.779 1.00 71.00 107 ALA A O 1
ATOM 850 N N . SER A 1 108 ? 5.716 -6.581 -14.123 1.00 68.31 108 SER A N 1
ATOM 851 C CA . SER A 1 108 ? 5.946 -7.721 -15.015 1.00 68.31 108 SER A CA 1
ATOM 852 C C . SER A 1 108 ? 5.781 -7.346 -16.488 1.00 68.31 108 SER A C 1
ATOM 854 O O . SER A 1 108 ? 6.583 -7.780 -17.312 1.00 68.31 108 SER A O 1
ATOM 856 N N . ALA A 1 109 ? 4.788 -6.519 -16.829 1.00 68.62 109 ALA A N 1
ATOM 857 C CA . ALA A 1 109 ? 4.608 -6.025 -18.190 1.00 68.62 109 ALA A CA 1
ATOM 858 C C . ALA A 1 109 ? 5.794 -5.158 -18.646 1.00 68.62 109 ALA A C 1
ATOM 860 O O . ALA A 1 109 ? 6.244 -5.309 -19.782 1.00 68.62 109 ALA A O 1
ATOM 861 N N . THR A 1 110 ? 6.349 -4.308 -17.772 1.00 67.12 110 THR A N 1
ATOM 862 C CA . THR A 1 110 ? 7.550 -3.519 -18.092 1.00 67.12 110 THR A CA 1
ATOM 863 C C . THR A 1 110 ? 8.774 -4.403 -18.317 1.00 67.12 110 THR A C 1
ATOM 865 O O . THR A 1 110 ? 9.456 -4.231 -19.322 1.00 67.12 110 THR A O 1
ATOM 868 N N . LEU A 1 111 ? 9.025 -5.387 -17.445 1.00 64.38 111 LEU A N 1
ATOM 869 C CA . LEU A 1 111 ? 10.140 -6.334 -17.615 1.00 64.38 111 LEU A CA 1
ATOM 870 C C . LEU A 1 111 ? 10.037 -7.124 -18.929 1.00 64.38 111 LEU A C 1
ATOM 872 O O . LEU A 1 111 ? 11.037 -7.375 -19.597 1.00 64.38 111 LEU A O 1
ATOM 876 N N . MET A 1 112 ? 8.822 -7.507 -19.327 1.00 63.62 112 MET A N 1
ATOM 877 C CA . MET A 1 112 ? 8.587 -8.246 -20.569 1.00 63.62 112 MET A CA 1
ATOM 878 C C . MET A 1 112 ? 8.795 -7.384 -21.827 1.00 63.62 112 MET A C 1
ATOM 880 O O . MET A 1 112 ? 9.160 -7.917 -22.875 1.00 63.62 112 MET A O 1
ATOM 884 N N . LEU A 1 113 ? 8.565 -6.069 -21.738 1.00 61.75 113 LEU A N 1
ATOM 885 C CA . LEU A 1 113 ? 8.861 -5.114 -22.812 1.00 61.75 113 LEU A CA 1
ATOM 886 C C . LEU A 1 113 ? 10.366 -4.865 -22.959 1.00 61.75 113 LEU A C 1
ATOM 888 O O . LEU A 1 113 ? 10.847 -4.802 -24.085 1.00 61.75 113 LEU A O 1
ATOM 892 N N . GLU A 1 114 ? 11.100 -4.789 -21.849 1.00 58.62 114 GLU A N 1
ATOM 893 C CA . GLU A 1 114 ? 12.562 -4.654 -21.850 1.00 58.62 114 GLU A CA 1
ATOM 894 C C . GLU A 1 114 ? 13.248 -5.879 -22.469 1.00 58.62 114 GLU A C 1
ATOM 896 O O . GLU A 1 114 ? 14.201 -5.730 -23.217 1.00 58.62 114 GLU A O 1
ATOM 901 N N . TYR A 1 115 ? 12.725 -7.090 -22.243 1.00 53.38 115 TYR A N 1
ATOM 902 C CA . TYR A 1 115 ? 13.274 -8.319 -22.838 1.00 53.38 115 TYR A CA 1
ATOM 903 C C . TYR A 1 115 ? 13.061 -8.430 -24.361 1.00 53.38 115 TYR A C 1
ATOM 905 O O . TYR A 1 115 ? 13.662 -9.283 -25.012 1.00 53.38 115 TYR A O 1
ATOM 913 N N . LYS A 1 116 ? 12.145 -7.632 -24.925 1.00 50.12 116 LYS A N 1
ATOM 914 C CA . LYS A 1 116 ? 11.839 -7.606 -26.365 1.00 50.12 116 LYS A CA 1
ATOM 915 C C . LYS A 1 116 ? 12.585 -6.505 -27.127 1.00 50.12 116 LYS A C 1
ATOM 917 O O . LYS A 1 116 ? 12.515 -6.522 -28.357 1.00 50.12 116 LYS A O 1
ATOM 922 N N . GLN A 1 117 ? 13.215 -5.556 -26.432 1.00 45.50 117 GLN A N 1
ATOM 923 C CA . GLN A 1 117 ? 14.099 -4.539 -27.015 1.00 45.50 117 GLN A CA 1
ATOM 924 C C . GLN A 1 117 ? 15.549 -5.020 -27.000 1.00 45.50 117 GLN A C 1
ATOM 926 O O . GLN A 1 117 ? 16.266 -4.654 -27.955 1.00 45.50 117 GLN A O 1
#

Foldseek 3Di:
DPVVVVVVVVVVVVVLVVVLVVLVVCLVVLLVVLLVCLVPVQPDDQPPDVVNVVSVVVNVVSLVVQLVVLVVQCVVCVVSVPPVSNVSSVVSNVVSVVSVVSSVVSVVVSVVVNVVD